Protein AF-A0A537R9Y7-F1 (afdb_monomer)

Radius of gyration: 18.6 Å; Cα contacts (8 Å, |Δi|>4): 24; chains: 1; bounding box: 37×26×48 Å

Sequence (69 aa):
MTPIDMPIEGPSVWTRRDVHPEDYRVELSAACLDEIRRAADEVREFPLPTILRRPDDFAMPACRREMAR

Solvent-accessible surface area (backbone atoms only — not comparable to full-atom values): 4720 Å² total; per-residue (Å²): 134,83,81,84,88,65,87,81,81,57,90,89,66,68,55,81,89,73,63,54,70,81,82,76,59,80,79,77,51,70,67,27,52,52,37,53,51,52,53,52,51,51,47,68,76,57,77,67,63,70,91,81,58,57,79,82,80,51,88,44,70,53,47,52,55,62,74,70,108

pLDDT: mean 92.83, std 5.93, range [64.69, 98.5]

Mean predicted aligned error: 5.05 Å

Foldseek 3Di:
DDDDPDDDDDPVPDDPVSDDCVVPDQDQDPLQVVQVVVVVVVCVVDPDDPVPDDPVVGDRPSVVVSVVD

Secondary structure (DSSP, 8-state):
-----S---STT---GGG--HHHH-PPPPHHHHHHHHHHHHHHHHS---GGG--GGGS--HHHHHHHT-

Structure (mmCIF, N/CA/C/O backbone):
data_AF-A0A537R9Y7-F1
#
_entry.id   AF-A0A537R9Y7-F1
#
loop_
_atom_site.group_PDB
_atom_site.id
_atom_site.type_symbol
_atom_site.label_atom_id
_atom_site.label_alt_id
_atom_site.label_comp_id
_atom_site.label_asym_id
_atom_site.label_entity_id
_atom_site.label_seq_id
_atom_site.pdbx_PDB_ins_code
_atom_site.Cartn_x
_atom_site.Cartn_y
_atom_site.Cartn_z
_atom_site.occupancy
_atom_site.B_iso_or_equiv
_atom_site.auth_seq_id
_atom_site.auth_comp_id
_atom_site.auth_asym_id
_atom_site.auth_atom_id
_atom_site.pdbx_PDB_model_num
ATOM 1 N N . MET A 1 1 ? -8.051 -17.107 -31.883 1.00 64.69 1 MET A N 1
ATOM 2 C CA . MET A 1 1 ? -6.887 -16.788 -31.035 1.00 64.69 1 MET A CA 1
ATOM 3 C C . MET A 1 1 ? -5.672 -16.881 -31.934 1.00 64.69 1 MET A C 1
ATOM 5 O O . MET A 1 1 ? -5.434 -17.955 -32.470 1.00 64.69 1 MET A O 1
ATOM 9 N N . THR A 1 2 ? -5.031 -15.756 -32.233 1.00 72.56 2 THR A N 1
ATOM 10 C CA . THR A 1 2 ? -3.901 -15.717 -33.173 1.00 72.56 2 THR A CA 1
ATOM 11 C C . THR A 1 2 ? -2.657 -16.293 -32.489 1.00 72.56 2 THR A C 1
ATOM 13 O O . THR A 1 2 ? -2.446 -15.967 -31.318 1.00 72.56 2 THR A O 1
ATOM 16 N N . PRO A 1 3 ? -1.868 -17.157 -33.151 1.00 83.62 3 PRO A N 1
ATOM 17 C CA . PRO A 1 3 ? -0.626 -17.670 -32.581 1.00 83.62 3 PRO A CA 1
ATOM 18 C C . PRO A 1 3 ? 0.377 -16.541 -32.307 1.00 83.62 3 PRO A C 1
ATOM 20 O O . PRO A 1 3 ? 0.407 -15.538 -33.021 1.00 83.62 3 PRO A O 1
ATOM 23 N N . ILE A 1 4 ? 1.177 -16.695 -31.250 1.00 87.31 4 ILE A N 1
ATOM 24 C CA . ILE A 1 4 ? 2.325 -15.823 -30.982 1.00 87.31 4 ILE A CA 1
ATOM 25 C C . ILE A 1 4 ? 3.492 -16.358 -31.813 1.00 87.31 4 ILE A C 1
ATOM 27 O O . ILE A 1 4 ? 4.060 -17.394 -31.477 1.00 87.31 4 ILE A O 1
ATOM 31 N N . ASP A 1 5 ? 3.834 -15.639 -32.880 1.00 90.94 5 ASP A N 1
ATOM 32 C CA . ASP A 1 5 ? 4.876 -16.037 -33.841 1.00 90.94 5 ASP A CA 1
ATOM 33 C C . ASP A 1 5 ? 6.198 -15.269 -33.648 1.00 90.94 5 ASP A C 1
ATOM 35 O O . ASP A 1 5 ? 7.144 -15.432 -34.417 1.00 90.94 5 ASP A O 1
ATOM 39 N N . MET A 1 6 ? 6.277 -14.420 -32.618 1.00 88.19 6 MET A N 1
ATOM 40 C CA . MET A 1 6 ? 7.462 -13.626 -32.285 1.00 88.19 6 MET A CA 1
ATOM 41 C C . MET A 1 6 ? 7.810 -13.755 -30.799 1.00 88.19 6 MET A C 1
ATOM 43 O O . MET A 1 6 ? 6.904 -13.933 -29.978 1.00 88.19 6 MET A O 1
ATOM 47 N N . PRO A 1 7 ? 9.101 -13.644 -30.431 1.00 88.69 7 PRO A N 1
ATOM 48 C CA . PRO A 1 7 ? 9.507 -13.570 -29.036 1.00 88.69 7 PRO A CA 1
ATOM 49 C C . PRO A 1 7 ? 8.786 -12.430 -28.315 1.00 88.69 7 PRO A C 1
ATOM 51 O O . PRO A 1 7 ? 8.644 -11.331 -28.847 1.00 88.69 7 PRO A O 1
ATOM 54 N N . ILE A 1 8 ? 8.336 -12.703 -27.093 1.00 90.19 8 ILE A N 1
ATOM 55 C CA . ILE A 1 8 ? 7.828 -11.662 -26.203 1.00 90.19 8 ILE A CA 1
ATOM 56 C C . ILE A 1 8 ? 9.047 -10.930 -25.649 1.00 90.19 8 ILE A C 1
ATOM 58 O O . ILE A 1 8 ? 10.019 -11.562 -25.233 1.00 90.19 8 ILE A O 1
ATOM 62 N N . GLU A 1 9 ? 8.983 -9.608 -25.634 1.00 90.44 9 GLU A N 1
ATOM 63 C CA . GLU A 1 9 ? 10.018 -8.747 -25.077 1.00 90.44 9 GLU A CA 1
ATOM 64 C C . GLU A 1 9 ? 9.453 -7.945 -23.901 1.00 90.44 9 GLU A C 1
ATOM 66 O O . GLU A 1 9 ? 8.252 -7.670 -23.833 1.00 90.44 9 GLU A O 1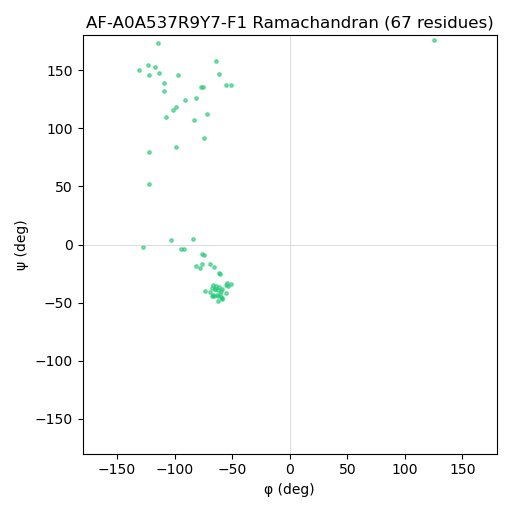
ATOM 71 N N . GLY A 1 10 ? 10.325 -7.559 -22.969 1.00 89.12 10 GLY A N 1
ATOM 72 C CA . GLY A 1 10 ? 9.995 -6.666 -21.859 1.00 89.12 10 GLY A CA 1
ATOM 73 C C . GLY A 1 10 ? 10.324 -7.236 -20.475 1.00 89.12 10 GLY A C 1
ATOM 74 O O . GLY A 1 10 ? 10.731 -8.390 -20.358 1.00 89.12 10 GLY A O 1
ATOM 75 N N . PRO A 1 11 ? 10.126 -6.442 -19.404 1.00 85.88 11 PRO A N 1
ATOM 76 C CA . PRO A 1 11 ?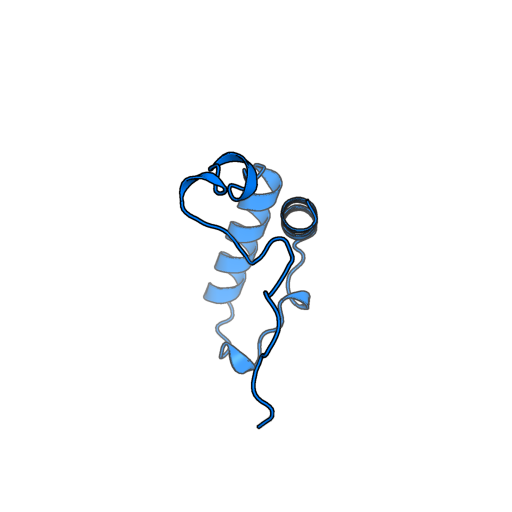 10.558 -6.789 -18.042 1.00 85.88 11 PRO A CA 1
ATOM 77 C C . PRO A 1 11 ? 9.912 -8.061 -17.480 1.00 85.88 11 PRO A C 1
ATOM 79 O O . PRO A 1 11 ? 10.466 -8.721 -16.609 1.00 85.88 11 PRO A O 1
ATOM 82 N N . SER A 1 12 ? 8.731 -8.428 -17.983 1.00 89.56 12 SER A N 1
ATOM 83 C CA . SER A 1 12 ? 8.034 -9.656 -17.588 1.00 89.56 12 SER A CA 1
ATOM 84 C C . SER A 1 12 ? 8.630 -10.926 -18.210 1.00 89.56 12 SER A C 1
ATOM 86 O O . SER A 1 12 ? 8.225 -12.024 -17.835 1.00 89.56 12 SER A O 1
ATOM 88 N N . VAL A 1 13 ? 9.578 -10.796 -19.144 1.00 94.50 13 VAL A N 1
ATOM 89 C CA . VAL A 1 13 ? 10.280 -11.908 -19.794 1.00 94.50 13 VAL A CA 1
ATOM 90 C C . VAL A 1 13 ? 11.623 -12.101 -19.102 1.00 94.50 13 VAL A C 1
ATOM 92 O O . VAL A 1 13 ? 12.648 -11.579 -19.529 1.00 94.50 13 VAL A O 1
ATOM 95 N N . TRP A 1 14 ? 11.604 -12.844 -18.000 1.00 93.81 14 TRP A N 1
ATOM 96 C CA . TRP A 1 14 ? 12.778 -13.087 -17.170 1.00 93.81 14 TRP A CA 1
ATOM 97 C C . TRP A 1 14 ? 13.057 -14.580 -17.013 1.00 93.81 14 TRP A C 1
ATOM 99 O O . TRP A 1 14 ? 12.179 -15.441 -17.079 1.00 93.81 14 TRP A O 1
ATOM 109 N N . THR A 1 15 ? 14.319 -14.882 -16.762 1.00 93.25 15 THR A N 1
ATOM 110 C CA . THR A 1 15 ? 14.807 -16.167 -16.276 1.00 93.25 15 THR A CA 1
ATOM 111 C C . THR A 1 15 ? 15.391 -15.977 -14.878 1.00 93.25 15 THR A C 1
ATOM 113 O O . THR A 1 15 ? 15.539 -14.858 -14.393 1.00 93.25 15 THR A O 1
ATOM 116 N N . ARG A 1 16 ? 15.770 -17.067 -14.201 1.00 91.50 16 ARG A N 1
ATOM 117 C CA . ARG A 1 16 ? 16.317 -17.004 -12.832 1.00 91.50 16 ARG A CA 1
ATOM 118 C C . ARG A 1 16 ? 17.473 -16.005 -12.671 1.00 91.50 16 ARG A C 1
ATOM 120 O O . ARG A 1 16 ? 17.624 -15.447 -11.593 1.00 91.50 16 ARG A O 1
ATOM 127 N N . ARG A 1 17 ? 18.305 -15.824 -13.701 1.00 93.94 17 ARG A N 1
ATOM 128 C CA . ARG A 1 17 ? 19.484 -14.944 -13.639 1.00 93.94 17 ARG A CA 1
ATOM 129 C C . ARG A 1 17 ? 19.140 -13.454 -13.725 1.00 93.94 17 ARG A C 1
ATOM 131 O O . ARG A 1 17 ? 20.000 -12.651 -13.407 1.00 93.94 17 ARG A O 1
ATOM 138 N N . ASP A 1 18 ? 17.935 -13.125 -14.185 1.00 93.31 18 ASP A N 1
ATOM 139 C CA . ASP A 1 18 ? 17.490 -11.751 -14.430 1.00 93.31 18 ASP A CA 1
ATOM 140 C C . ASP A 1 18 ? 16.730 -11.181 -13.213 1.00 93.31 18 ASP A C 1
ATOM 142 O O . ASP A 1 18 ? 16.314 -10.029 -13.225 1.00 93.31 18 ASP A O 1
ATOM 146 N N . VAL A 1 19 ? 16.510 -11.996 -12.170 1.00 93.12 19 VAL A N 1
ATOM 147 C CA . VAL A 1 19 ? 15.751 -11.627 -10.969 1.00 93.12 19 VAL A CA 1
ATOM 148 C C . VAL A 1 19 ? 16.703 -11.443 -9.800 1.00 93.12 19 VAL A C 1
ATOM 150 O O . VAL A 1 19 ? 17.225 -12.422 -9.255 1.00 93.12 19 VAL A O 1
ATOM 153 N N . HIS A 1 20 ? 16.865 -10.196 -9.370 1.00 92.12 20 HIS A N 1
ATOM 154 C CA . HIS A 1 20 ? 17.620 -9.863 -8.174 1.00 92.12 20 HIS A CA 1
ATOM 155 C C . HIS A 1 20 ? 16.679 -9.395 -7.055 1.00 92.12 20 HIS A C 1
ATOM 157 O O . HIS A 1 20 ? 15.710 -8.685 -7.325 1.00 92.12 20 HIS A O 1
ATOM 163 N N . PRO A 1 21 ? 16.894 -9.806 -5.790 1.00 90.75 21 PRO A N 1
ATOM 164 C CA . PRO A 1 21 ? 16.014 -9.427 -4.684 1.00 90.75 21 PRO A CA 1
ATOM 165 C C . PRO A 1 21 ? 15.789 -7.917 -4.553 1.00 90.75 21 PRO A C 1
ATOM 167 O O . PRO A 1 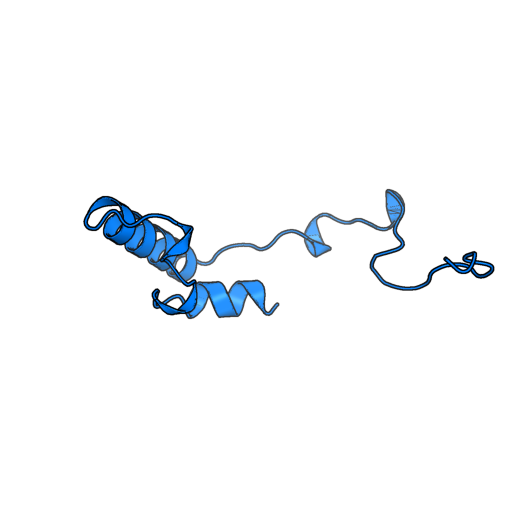21 ? 14.689 -7.495 -4.208 1.00 90.75 21 PRO A O 1
ATOM 170 N N . GLU A 1 22 ? 16.811 -7.114 -4.830 1.00 90.44 22 GLU A N 1
ATOM 171 C CA . GLU A 1 22 ? 16.774 -5.652 -4.798 1.00 90.44 22 GLU A CA 1
ATOM 172 C C . GLU A 1 22 ? 15.763 -5.026 -5.769 1.00 90.44 22 GLU A C 1
ATOM 174 O O . GLU A 1 22 ? 15.258 -3.945 -5.474 1.00 90.44 22 GLU A O 1
ATOM 179 N N . ASP A 1 23 ? 15.411 -5.713 -6.859 1.00 88.94 23 ASP A N 1
ATOM 180 C CA . ASP A 1 23 ? 14.458 -5.216 -7.861 1.00 88.9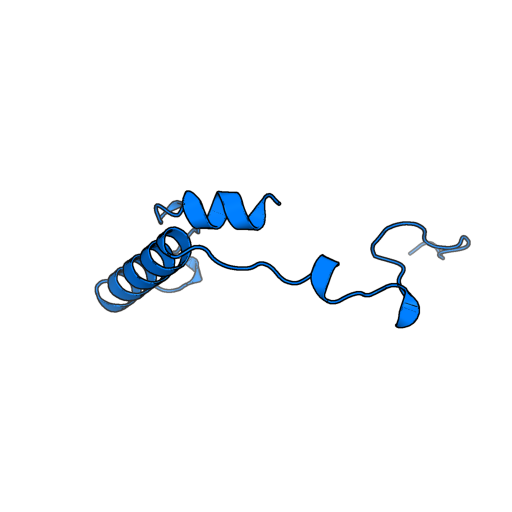4 23 ASP A CA 1
ATOM 181 C C . ASP A 1 23 ? 12.993 -5.419 -7.437 1.00 88.94 23 ASP A C 1
ATOM 183 O O . ASP A 1 23 ? 12.087 -4.790 -7.978 1.00 88.94 23 ASP A O 1
ATOM 187 N N . TYR A 1 24 ? 12.743 -6.310 -6.470 1.00 8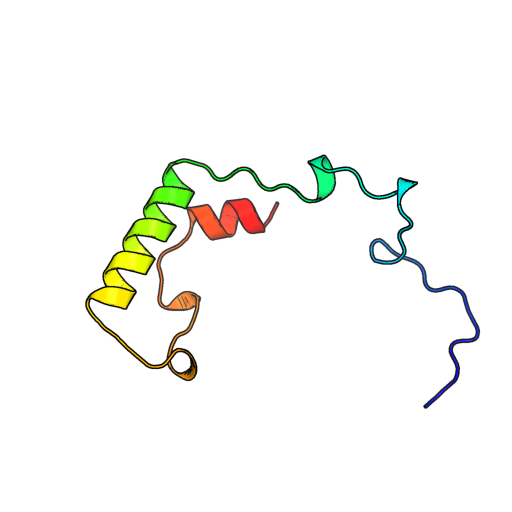8.62 24 TYR A N 1
ATOM 188 C CA . TYR A 1 24 ? 11.389 -6.750 -6.101 1.00 88.62 24 TYR A CA 1
ATOM 189 C C . TYR A 1 24 ? 11.088 -6.627 -4.606 1.00 88.62 24 TYR A C 1
ATOM 191 O O . TYR A 1 24 ? 9.981 -6.944 -4.162 1.00 88.62 24 TYR A O 1
ATOM 199 N N . ARG A 1 25 ? 12.061 -6.188 -3.804 1.00 92.12 25 ARG A N 1
ATOM 200 C CA . ARG A 1 25 ? 11.903 -6.010 -2.363 1.00 92.12 25 ARG A CA 1
ATOM 201 C C . ARG A 1 25 ? 11.682 -4.541 -2.030 1.00 92.12 25 ARG A C 1
ATOM 203 O O . ARG A 1 25 ? 12.578 -3.714 -2.170 1.00 92.12 25 ARG A O 1
ATOM 210 N N . VAL A 1 26 ? 10.500 -4.244 -1.500 1.00 91.19 26 VAL A N 1
ATOM 211 C CA . VAL A 1 26 ? 10.163 -2.913 -0.991 1.00 91.19 26 VAL A CA 1
ATOM 212 C C . VAL A 1 26 ? 10.330 -2.892 0.525 1.00 91.19 26 VAL A C 1
ATOM 214 O O . VAL A 1 26 ? 9.663 -3.632 1.246 1.00 91.19 26 VAL A O 1
ATOM 217 N N . GLU A 1 27 ? 11.231 -2.041 1.010 1.00 92.44 27 GLU A N 1
ATOM 218 C CA . GLU A 1 27 ? 11.396 -1.774 2.439 1.00 92.44 27 GLU A CA 1
ATOM 219 C C . GLU A 1 27 ? 10.343 -0.763 2.900 1.00 92.44 27 GLU A C 1
ATOM 221 O O . GLU A 1 27 ? 10.220 0.320 2.331 1.00 92.44 27 GLU A O 1
ATOM 226 N N . LEU A 1 28 ? 9.577 -1.108 3.936 1.00 95.62 28 LEU A N 1
ATOM 227 C CA . LEU A 1 28 ? 8.505 -0.249 4.437 1.00 95.62 28 LEU A CA 1
ATOM 228 C C . LEU A 1 28 ? 9.026 0.678 5.533 1.00 95.62 28 LEU A C 1
ATOM 230 O O . LEU A 1 28 ? 9.541 0.230 6.560 1.00 95.62 28 LEU A O 1
ATOM 234 N N . SER A 1 29 ? 8.838 1.983 5.344 1.00 97.00 29 SER A N 1
ATOM 235 C CA . SER A 1 29 ? 9.133 2.977 6.375 1.00 97.00 29 SER A CA 1
ATOM 236 C C . SER A 1 29 ? 8.236 2.805 7.611 1.00 97.00 29 SER A C 1
ATOM 238 O O . SER A 1 29 ? 7.134 2.257 7.539 1.00 97.00 29 SER A O 1
ATOM 240 N N . ALA A 1 30 ? 8.672 3.323 8.765 1.00 98.19 30 ALA A N 1
ATOM 241 C CA . ALA A 1 30 ? 7.873 3.285 9.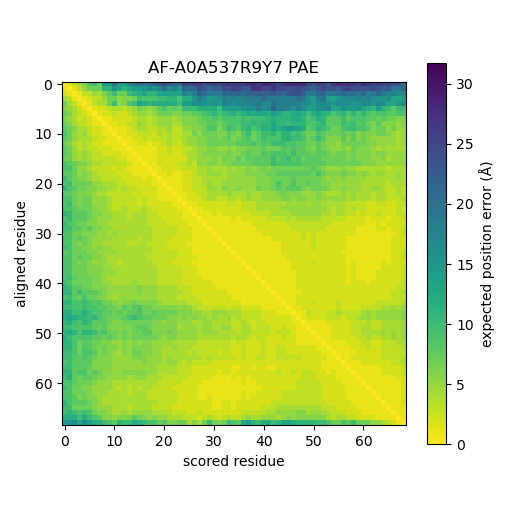995 1.00 98.19 30 ALA A CA 1
ATOM 242 C C . ALA A 1 30 ? 6.482 3.921 9.802 1.00 98.19 30 ALA A C 1
ATOM 244 O O . ALA A 1 30 ? 5.479 3.331 10.189 1.00 98.19 30 ALA A O 1
ATOM 245 N N . ALA A 1 31 ? 6.417 5.055 9.095 1.00 98.00 31 ALA A N 1
ATOM 246 C CA . ALA A 1 31 ? 5.158 5.713 8.748 1.00 98.00 31 ALA A CA 1
ATOM 247 C C . ALA A 1 31 ? 4.230 4.812 7.910 1.00 98.00 31 ALA A C 1
ATOM 249 O O . ALA A 1 31 ? 3.028 4.771 8.155 1.00 98.00 31 ALA A O 1
ATOM 250 N N . CYS A 1 32 ? 4.781 4.057 6.954 1.00 98.00 32 CYS A N 1
ATOM 251 C CA . CYS A 1 32 ? 4.021 3.081 6.171 1.00 98.00 32 CYS A CA 1
ATOM 252 C C . CYS A 1 32 ? 3.462 1.957 7.059 1.00 98.00 32 CYS A C 1
ATOM 254 O O . CYS A 1 32 ? 2.300 1.578 6.927 1.00 98.00 32 CYS A O 1
ATOM 256 N N . LEU A 1 33 ? 4.265 1.437 7.990 1.00 98.31 33 LEU A N 1
ATOM 257 C CA . LEU A 1 33 ? 3.818 0.396 8.919 1.00 98.31 33 LEU A CA 1
ATOM 258 C C . LEU A 1 33 ? 2.716 0.897 9.862 1.00 98.31 33 LEU A C 1
ATOM 260 O O . LEU A 1 33 ? 1.776 0.156 10.150 1.00 98.31 33 LEU A O 1
ATOM 264 N N . ASP A 1 34 ? 2.803 2.143 10.319 1.00 98.50 34 ASP A N 1
ATOM 265 C CA . ASP A 1 34 ? 1.788 2.745 11.185 1.00 98.50 34 ASP A CA 1
ATOM 266 C C . ASP A 1 34 ? 0.459 2.954 10.449 1.00 98.50 34 ASP A C 1
ATOM 268 O O . ASP A 1 34 ? -0.605 2.687 11.011 1.00 98.50 34 ASP A O 1
ATOM 272 N N . GLU A 1 35 ? 0.501 3.333 9.168 1.00 98.38 35 GLU A N 1
ATOM 273 C CA . GLU A 1 35 ? -0.691 3.385 8.314 1.00 98.38 35 GLU A CA 1
ATOM 274 C C . GLU A 1 35 ? -1.370 2.015 8.191 1.00 98.38 35 GLU A C 1
ATOM 276 O O . GLU A 1 35 ? -2.588 1.923 8.351 1.00 98.38 35 GLU A O 1
ATOM 281 N N . ILE A 1 36 ? -0.593 0.949 7.959 1.00 97.75 36 ILE A N 1
ATOM 282 C CA . ILE A 1 36 ? -1.111 -0.424 7.843 1.00 97.75 36 ILE A CA 1
ATOM 283 C C . ILE A 1 36 ? -1.769 -0.872 9.149 1.00 97.75 36 ILE A C 1
ATOM 285 O O . ILE A 1 36 ? -2.856 -1.452 9.127 1.00 97.75 36 ILE A O 1
ATOM 289 N N . ARG A 1 37 ? -1.132 -0.598 10.293 1.00 98.44 37 ARG A N 1
ATOM 290 C CA . ARG A 1 37 ? -1.680 -0.951 11.611 1.00 98.44 37 ARG A CA 1
ATOM 291 C C . ARG A 1 37 ? -3.002 -0.236 11.868 1.00 98.44 37 ARG A C 1
ATOM 293 O O . ARG A 1 37 ? -3.980 -0.904 12.185 1.00 98.44 37 ARG A O 1
ATOM 300 N N . ARG A 1 38 ? -3.059 1.078 11.629 1.00 98.12 38 ARG A N 1
ATOM 301 C CA . ARG A 1 38 ? -4.286 1.873 11.778 1.00 98.12 38 ARG A CA 1
ATOM 302 C C . ARG A 1 38 ? -5.418 1.352 10.891 1.00 98.12 38 ARG A C 1
ATOM 304 O O . ARG A 1 38 ? -6.529 1.177 11.376 1.00 98.12 38 ARG A O 1
ATOM 311 N N . ALA A 1 39 ? -5.140 1.072 9.616 1.00 96.81 39 ALA A N 1
ATOM 312 C CA . ALA A 1 39 ? -6.143 0.518 8.707 1.00 96.81 39 ALA A CA 1
ATOM 313 C C . ALA A 1 39 ? -6.637 -0.863 9.177 1.00 96.81 39 ALA A C 1
ATOM 315 O O . ALA A 1 39 ? -7.828 -1.158 9.109 1.00 96.81 39 ALA A O 1
ATOM 316 N N . ALA A 1 40 ? -5.738 -1.708 9.693 1.00 97.00 40 ALA A N 1
ATOM 317 C CA . ALA A 1 40 ? -6.111 -3.006 10.246 1.00 97.00 40 ALA A CA 1
ATOM 318 C C . ALA A 1 40 ? -6.990 -2.877 11.500 1.00 97.00 40 ALA A C 1
ATOM 320 O O . ALA A 1 40 ? -7.923 -3.663 11.664 1.00 97.00 40 ALA A O 1
ATOM 321 N N . ASP A 1 41 ? -6.715 -1.902 12.365 1.00 97.81 41 ASP A N 1
ATOM 322 C CA . ASP A 1 41 ? -7.533 -1.627 13.547 1.00 97.81 41 ASP A CA 1
ATOM 323 C C . ASP A 1 41 ? -8.932 -1.140 13.153 1.00 97.81 41 ASP A C 1
ATOM 325 O O . ASP A 1 41 ? -9.922 -1.691 13.629 1.00 97.81 41 ASP A O 1
ATOM 329 N N . GLU A 1 42 ? -9.032 -0.229 12.184 1.00 95.88 42 GLU A N 1
ATOM 330 C CA . GLU A 1 42 ? -10.312 0.248 11.645 1.00 95.88 42 GLU A CA 1
ATOM 331 C C . GLU A 1 42 ? -11.142 -0.885 11.016 1.00 95.88 42 GLU A C 1
ATOM 333 O O . GLU A 1 42 ? -12.346 -0.998 11.248 1.00 95.88 42 GLU A O 1
ATOM 338 N N . VAL A 1 43 ? -10.503 -1.783 10.257 1.00 96.25 43 VAL A N 1
ATOM 339 C CA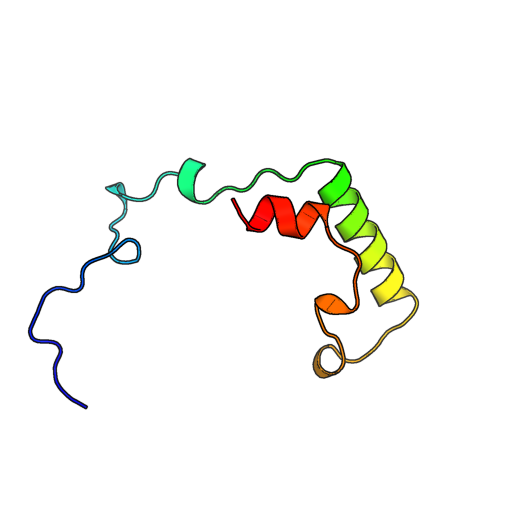 . VAL A 1 43 ? -11.168 -2.955 9.664 1.00 96.25 43 VAL A CA 1
ATOM 340 C C . VAL A 1 43 ? -11.735 -3.892 10.733 1.00 96.25 43 VAL A C 1
ATOM 342 O O . VAL A 1 43 ? -12.794 -4.486 10.509 1.00 96.25 43 VAL A O 1
ATOM 345 N N . ARG A 1 44 ? -11.037 -4.043 11.866 1.00 96.31 44 ARG A N 1
ATOM 346 C CA . ARG A 1 44 ? -11.488 -4.866 12.999 1.00 96.31 44 ARG A CA 1
ATOM 347 C C . ARG A 1 44 ? -12.630 -4.206 13.763 1.00 96.31 44 ARG A C 1
ATOM 349 O O . ARG A 1 44 ? -13.548 -4.912 14.167 1.00 96.31 44 ARG A O 1
ATOM 356 N N . GLU A 1 45 ? -12.567 -2.891 13.957 1.00 97.31 45 GLU A N 1
ATOM 357 C CA . GLU A 1 45 ? -13.598 -2.120 14.657 1.00 97.31 45 GLU A CA 1
ATOM 358 C C . GLU A 1 45 ? -14.899 -2.049 13.844 1.00 97.31 45 GLU A C 1
ATOM 360 O O . GLU A 1 45 ? -15.986 -2.254 14.385 1.00 97.31 45 GLU A O 1
ATOM 365 N N . PHE A 1 46 ? -14.787 -1.857 12.526 1.00 94.62 46 PHE A N 1
ATOM 366 C CA . PHE A 1 46 ? -15.917 -1.718 11.606 1.00 94.62 46 PHE A CA 1
ATOM 367 C C . PHE A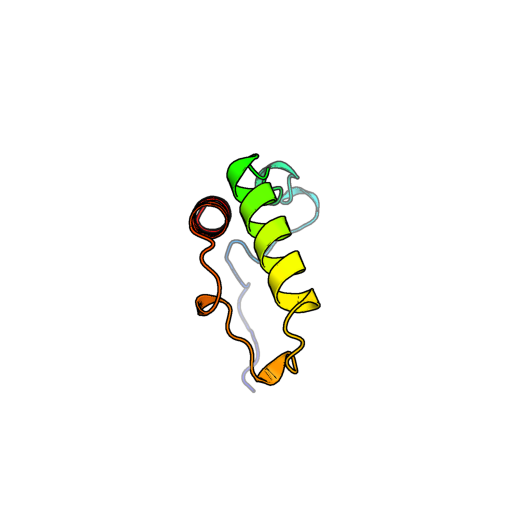 1 46 ? -15.863 -2.786 10.502 1.00 94.62 46 PHE A C 1
ATOM 369 O O . PHE A 1 46 ? -15.421 -2.524 9.371 1.00 94.62 46 PHE A O 1
ATOM 376 N N . PRO A 1 47 ? -16.294 -4.027 10.794 1.00 94.31 47 PRO A N 1
ATOM 377 C CA . PRO A 1 47 ? -16.238 -5.115 9.832 1.00 94.31 47 PRO A CA 1
ATOM 378 C C . PRO A 1 47 ? -17.287 -4.937 8.724 1.00 94.31 47 PRO A C 1
ATOM 380 O O . PRO A 1 47 ? -18.488 -5.078 8.931 1.00 94.31 47 PRO A O 1
ATOM 383 N N . LEU A 1 48 ? -16.804 -4.684 7.511 1.00 94.62 48 LEU A N 1
ATOM 384 C CA . LEU A 1 48 ? -17.546 -4.725 6.257 1.00 94.62 48 LEU A CA 1
ATOM 385 C C . LEU A 1 48 ? -17.029 -5.875 5.379 1.00 94.62 48 LEU A C 1
ATOM 387 O O . LEU A 1 48 ? -15.820 -6.149 5.393 1.00 94.62 48 LEU A O 1
ATOM 391 N N . PRO A 1 49 ? -17.900 -6.506 4.569 1.00 95.75 49 PRO A N 1
ATOM 392 C CA . PRO A 1 49 ? -17.478 -7.414 3.508 1.00 95.75 49 PRO A CA 1
ATOM 393 C C . PRO A 1 49 ? -16.415 -6.774 2.610 1.00 95.75 49 PRO A C 1
ATOM 395 O O . PRO A 1 49 ? -16.567 -5.629 2.190 1.00 95.75 49 PRO A O 1
ATOM 398 N N . THR A 1 50 ? -15.372 -7.526 2.253 1.00 91.81 50 THR A N 1
ATOM 399 C CA . THR A 1 50 ? -14.247 -7.020 1.445 1.00 91.81 50 THR A CA 1
ATOM 400 C C . THR A 1 50 ? -14.690 -6.401 0.120 1.00 91.81 50 THR A C 1
ATOM 402 O O . THR A 1 50 ? -14.119 -5.406 -0.303 1.00 91.81 50 THR A O 1
ATOM 405 N N . ILE A 1 51 ? -15.744 -6.934 -0.509 1.00 95.56 51 ILE A N 1
ATOM 406 C CA . ILE A 1 51 ? -16.268 -6.421 -1.786 1.00 95.56 51 ILE A CA 1
ATOM 407 C C . ILE A 1 51 ? -16.867 -5.009 -1.690 1.00 95.56 51 ILE A C 1
ATOM 409 O O . ILE A 1 51 ? -17.011 -4.334 -2.705 1.00 95.56 51 ILE A O 1
ATOM 413 N N . LEU A 1 52 ? -17.219 -4.563 -0.482 1.00 96.06 52 LEU A N 1
ATOM 414 C CA . LEU A 1 52 ? -17.724 -3.214 -0.230 1.00 96.06 52 LEU A CA 1
ATOM 415 C C . LEU A 1 52 ? -16.613 -2.227 0.142 1.00 96.06 52 LEU A C 1
ATOM 417 O O . LEU A 1 52 ? -16.903 -1.049 0.315 1.00 96.06 52 LEU A O 1
ATOM 421 N N . ARG A 1 53 ? -15.365 -2.688 0.278 1.00 94.31 53 ARG A N 1
ATOM 422 C CA . ARG A 1 53 ? -14.218 -1.853 0.645 1.00 94.31 53 ARG A CA 1
ATOM 423 C C . ARG A 1 53 ? -13.453 -1.429 -0.599 1.00 94.31 53 ARG A C 1
ATOM 425 O O . ARG A 1 53 ? -13.308 -2.202 -1.548 1.00 94.31 53 ARG A O 1
ATOM 432 N N . ARG A 1 54 ? -12.902 -0.222 -0.573 1.00 93.25 54 ARG A N 1
ATOM 433 C CA . ARG A 1 54 ? -11.988 0.293 -1.590 1.00 93.25 54 ARG A CA 1
ATOM 434 C C . ARG A 1 54 ? -10.668 0.698 -0.939 1.00 93.25 54 ARG A C 1
ATOM 436 O O . ARG A 1 54 ? -10.673 1.199 0.181 1.00 93.25 54 ARG A O 1
ATOM 443 N N . PRO A 1 55 ? -9.527 0.539 -1.632 1.00 92.06 55 PRO A N 1
ATOM 444 C CA . PRO A 1 55 ? -8.250 1.048 -1.131 1.00 92.06 55 PRO A CA 1
ATOM 445 C C . PRO A 1 55 ? -8.286 2.547 -0.797 1.00 92.06 55 PRO A C 1
ATOM 447 O O . PRO A 1 55 ? -7.637 2.985 0.148 1.00 92.06 55 PRO A O 1
ATOM 450 N N . ASP A 1 56 ? -9.076 3.326 -1.541 1.00 94.19 56 ASP A N 1
ATOM 451 C CA . ASP A 1 56 ? -9.204 4.772 -1.337 1.00 94.19 56 ASP A CA 1
ATOM 452 C C . ASP A 1 56 ? -10.027 5.172 -0.108 1.00 94.19 56 ASP A C 1
ATOM 454 O O . ASP A 1 56 ? -9.973 6.335 0.285 1.00 94.19 56 ASP A O 1
ATOM 458 N N . ASP A 1 57 ? -10.697 4.221 0.550 1.00 94.69 57 ASP A N 1
ATOM 459 C CA . ASP A 1 57 ? -11.356 4.462 1.838 1.00 94.69 57 ASP A CA 1
ATOM 460 C C . ASP A 1 57 ? -10.325 4.688 2.964 1.00 94.69 57 ASP A C 1
ATOM 462 O O . ASP A 1 57 ? -10.657 5.247 4.006 1.00 94.69 57 ASP A O 1
ATOM 466 N N . PHE A 1 58 ? -9.056 4.308 2.753 1.00 95.44 58 PHE A N 1
ATOM 467 C CA . PHE A 1 58 ? -7.990 4.414 3.747 1.00 95.44 58 PHE A CA 1
ATOM 468 C C . PHE A 1 58 ? -6.964 5.500 3.389 1.00 95.44 58 PHE A C 1
ATOM 470 O O . PHE A 1 58 ? -6.392 5.564 2.291 1.00 95.44 58 PHE A O 1
ATOM 477 N N . ALA A 1 59 ? -6.639 6.341 4.373 1.00 96.38 59 ALA A N 1
ATOM 478 C CA . ALA A 1 59 ? -5.553 7.309 4.264 1.00 96.38 59 ALA A CA 1
ATOM 479 C C . ALA A 1 59 ? -4.187 6.605 4.385 1.00 96.38 59 ALA A C 1
ATOM 481 O O . ALA A 1 59 ? -3.661 6.438 5.487 1.00 96.38 59 ALA A O 1
ATOM 482 N N . MET A 1 60 ? -3.619 6.197 3.242 1.00 97.19 60 MET A N 1
ATOM 483 C CA . MET A 1 60 ? -2.334 5.478 3.155 1.00 97.19 60 MET A CA 1
ATOM 484 C C . MET A 1 60 ? -1.273 6.187 2.273 1.00 97.19 60 MET A C 1
ATOM 486 O O . MET A 1 60 ? -0.779 5.599 1.305 1.00 97.19 60 MET A O 1
ATOM 490 N N . PRO A 1 61 ? -0.966 7.485 2.487 1.00 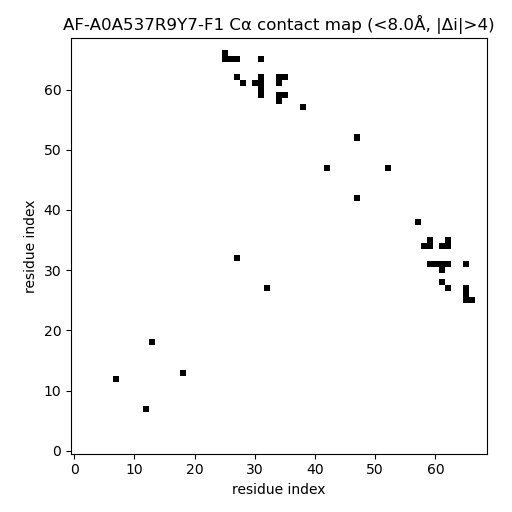97.12 61 PRO A N 1
ATOM 491 C CA . PRO A 1 61 ? -0.023 8.220 1.639 1.00 97.12 61 PRO A CA 1
ATOM 492 C C . PRO A 1 61 ? 1.420 7.691 1.692 1.00 97.12 61 PRO A C 1
ATOM 494 O O . PRO A 1 61 ? 2.092 7.711 0.659 1.00 97.12 61 PRO A O 1
ATOM 497 N N . ALA A 1 62 ? 1.915 7.211 2.838 1.00 97.38 62 ALA A N 1
ATOM 498 C CA . ALA A 1 62 ? 3.242 6.603 2.907 1.00 97.38 62 ALA A CA 1
ATOM 499 C C . ALA A 1 62 ? 3.273 5.281 2.135 1.00 97.38 62 ALA A C 1
ATOM 501 O O . ALA A 1 62 ? 4.172 5.098 1.321 1.00 97.38 62 ALA A O 1
ATOM 502 N N . CYS A 1 63 ? 2.258 4.427 2.288 1.00 96.50 63 CYS A N 1
ATOM 503 C CA . CYS A 1 63 ? 2.163 3.180 1.522 1.00 96.50 63 CYS A CA 1
ATOM 504 C C . CYS A 1 63 ? 2.144 3.438 0.009 1.00 96.50 63 CYS A C 1
ATOM 506 O O . CYS A 1 63 ? 2.887 2.804 -0.735 1.00 96.50 63 CYS A O 1
ATOM 508 N N . ARG A 1 64 ? 1.337 4.406 -0.455 1.00 95.38 64 ARG A N 1
ATOM 509 C CA . ARG A 1 64 ? 1.282 4.780 -1.881 1.00 95.38 64 ARG A CA 1
ATOM 510 C C . ARG A 1 64 ? 2.642 5.241 -2.404 1.00 95.38 64 ARG A C 1
ATOM 512 O O . ARG A 1 64 ? 2.999 4.903 -3.525 1.00 95.38 64 ARG A O 1
ATOM 519 N N . ARG A 1 65 ? 3.406 5.985 -1.598 1.00 95.31 65 ARG A N 1
ATOM 520 C CA . ARG A 1 65 ? 4.754 6.432 -1.966 1.00 95.31 65 ARG A CA 1
ATOM 521 C C . ARG A 1 65 ? 5.738 5.266 -2.085 1.00 95.31 65 ARG A C 1
ATOM 523 O O . ARG A 1 65 ? 6.489 5.252 -3.050 1.00 95.31 65 ARG A O 1
ATOM 530 N N . GLU A 1 66 ? 5.726 4.309 -1.154 1.00 94.12 66 GLU A N 1
ATOM 531 C CA . GLU A 1 66 ? 6.620 3.139 -1.234 1.00 94.12 66 GLU A CA 1
ATOM 532 C C . GLU A 1 66 ? 6.273 2.233 -2.431 1.00 94.12 66 GLU A C 1
ATOM 534 O O . GLU A 1 66 ? 7.167 1.671 -3.050 1.00 94.12 66 GLU A O 1
ATOM 539 N N . MET A 1 67 ? 4.988 2.109 -2.793 1.00 90.88 67 MET A N 1
ATOM 540 C CA . MET A 1 67 ? 4.539 1.292 -3.937 1.00 90.88 67 MET A CA 1
ATOM 541 C C . MET A 1 67 ? 4.746 1.956 -5.304 1.00 90.88 67 MET A C 1
ATOM 543 O O . MET A 1 67 ? 4.738 1.268 -6.319 1.00 90.88 67 MET A O 1
ATOM 547 N N . ALA A 1 68 ? 4.895 3.280 -5.350 1.00 90.12 68 ALA A N 1
ATOM 548 C CA . ALA A 1 68 ? 5.141 4.028 -6.585 1.00 90.12 68 ALA A CA 1
ATOM 549 C C . ALA A 1 68 ? 6.628 4.070 -6.989 1.00 90.12 68 ALA A C 1
ATOM 551 O O . ALA A 1 68 ? 6.973 4.796 -7.922 1.00 90.12 68 ALA A O 1
ATOM 552 N N . ARG A 1 69 ? 7.488 3.366 -6.246 1.00 73.50 69 ARG A N 1
ATOM 553 C CA . ARG A 1 69 ? 8.932 3.291 -6.463 1.00 73.50 69 ARG A CA 1
ATOM 554 C C . ARG A 1 69 ? 9.278 2.107 -7.365 1.00 73.50 69 ARG A C 1
ATOM 556 O O . ARG A 1 69 ? 9.236 2.311 -8.594 1.00 73.50 69 ARG A O 1
#